Protein AF-A0A154PSN1-F1 (afdb_monomer_lite)

InterPro domains:
  IPR036397 Ribonuclease H superfamily [G3DSA:3.30.420.10] (1-71)

Secondary structure (DSSP, 8-state):
--EE--S-HHHHSHHHHHHHHHHSTT-EESTTSSSPPPTT-GGGSHIIIIIHHHHHHHHTTS---SGGGG-

Structure (mmCIF, N/CA/C/O backbone):
data_AF-A0A154PSN1-F1
#
_entry.id   AF-A0A154PSN1-F1
#
loop_
_atom_site.group_PDB
_atom_site.id
_atom_site.type_symbol
_atom_site.label_atom_id
_atom_site.label_alt_id
_atom_site.label_comp_id
_atom_site.label_asym_id
_atom_site.label_entity_id
_atom_site.label_seq_id
_atom_site.pdbx_PDB_ins_code
_atom_site.Cartn_x
_atom_site.Cartn_y
_atom_site.Cartn_z
_atom_site.occupancy
_atom_site.B_iso_or_equiv
_atom_site.auth_seq_id
_atom_site.auth_comp_id
_atom_site.auth_asym_id
_atom_site.auth_atom_id
_atom_site.pdbx_PDB_model_num
ATOM 1 N N . MET A 1 1 ? 18.325 -0.286 7.142 1.00 84.56 1 MET A N 1
ATOM 2 C CA . MET A 1 1 ? 16.856 -0.370 7.197 1.00 84.56 1 MET A CA 1
ATOM 3 C C . MET A 1 1 ? 16.363 -1.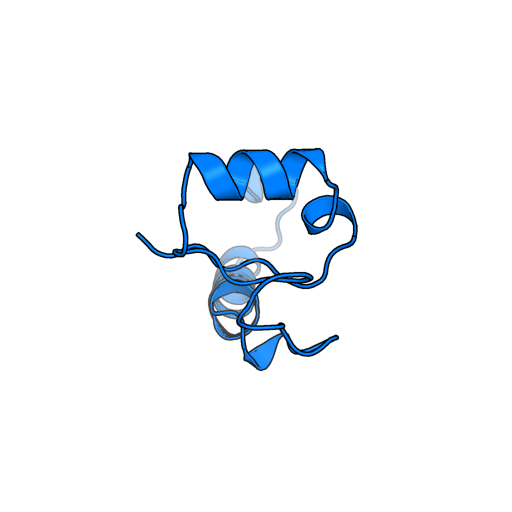054 5.931 1.00 84.56 1 MET A C 1
ATOM 5 O O . MET A 1 1 ? 16.889 -0.713 4.877 1.00 84.56 1 MET A O 1
ATOM 9 N N . TRP A 1 2 ? 15.440 -2.014 6.038 1.00 88.75 2 TRP A N 1
ATOM 10 C CA . TRP A 1 2 ? 14.737 -2.606 4.891 1.00 88.75 2 TRP A CA 1
ATOM 11 C C . TRP A 1 2 ? 13.352 -1.971 4.762 1.00 88.75 2 TRP A C 1
ATOM 13 O O . TRP A 1 2 ? 12.725 -1.692 5.782 1.00 88.75 2 TRP A O 1
ATOM 23 N N . LEU A 1 3 ? 12.879 -1.762 3.534 1.00 89.56 3 LEU A N 1
ATOM 24 C CA . LEU A 1 3 ? 11.512 -1.315 3.263 1.00 89.56 3 LEU A CA 1
ATOM 25 C C . LEU A 1 3 ? 10.750 -2.373 2.463 1.00 89.56 3 LEU A C 1
ATOM 27 O O . LEU A 1 3 ? 11.289 -2.974 1.539 1.00 89.56 3 LEU A O 1
ATOM 31 N N . GLN A 1 4 ? 9.480 -2.581 2.784 1.00 88.69 4 GLN A N 1
ATOM 32 C CA . GLN A 1 4 ? 8.631 -3.538 2.089 1.00 88.69 4 GLN A CA 1
ATOM 33 C C . GLN A 1 4 ? 7.326 -2.858 1.675 1.00 88.69 4 GLN A C 1
ATOM 35 O O . GLN A 1 4 ? 6.609 -2.334 2.525 1.00 88.69 4 GLN A O 1
ATOM 40 N N . HIS A 1 5 ? 7.025 -2.875 0.376 1.00 85.88 5 HIS A N 1
ATOM 41 C CA . HIS A 1 5 ? 5.768 -2.377 -0.180 1.00 85.88 5 HIS A CA 1
ATOM 42 C C . HIS A 1 5 ? 4.875 -3.525 -0.643 1.00 85.88 5 HIS A C 1
ATOM 44 O O . HIS A 1 5 ? 5.350 -4.569 -1.094 1.00 85.88 5 HIS A O 1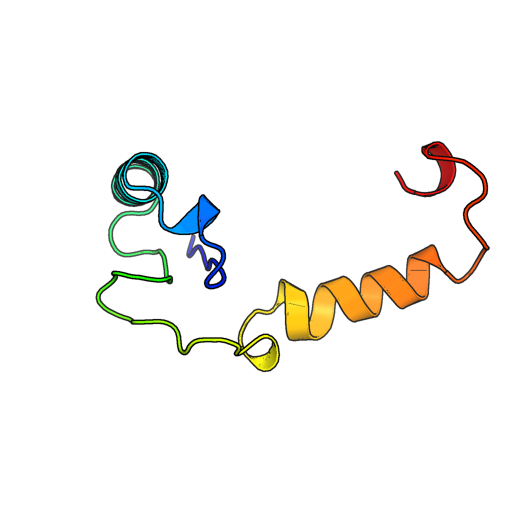
ATOM 50 N N . ASP A 1 6 ? 3.567 -3.297 -0.575 1.00 83.69 6 ASP A N 1
ATOM 51 C CA . ASP A 1 6 ? 2.588 -4.167 -1.210 1.00 83.69 6 ASP A CA 1
ATOM 52 C C . ASP A 1 6 ? 2.563 -3.975 -2.744 1.00 83.69 6 ASP A C 1
ATOM 54 O O . ASP A 1 6 ? 3.310 -3.192 -3.337 1.00 83.69 6 ASP A O 1
ATOM 58 N N . GLY A 1 7 ? 1.682 -4.718 -3.413 1.00 81.00 7 GLY A N 1
ATOM 59 C CA . GLY A 1 7 ? 1.512 -4.658 -4.864 1.00 81.00 7 GLY A CA 1
ATOM 60 C C . GLY A 1 7 ? 0.669 -3.486 -5.385 1.00 81.00 7 GLY A C 1
ATOM 61 O O . GLY A 1 7 ? 0.277 -3.540 -6.553 1.00 81.00 7 GLY A O 1
ATOM 62 N N . CYS A 1 8 ? 0.344 -2.472 -4.569 1.00 85.69 8 CYS A N 1
ATOM 63 C CA . CYS A 1 8 ? -0.513 -1.356 -4.978 1.00 85.69 8 CYS A CA 1
ATOM 64 C C . CYS A 1 8 ? 0.061 -0.624 -6.215 1.00 85.69 8 CYS A C 1
ATOM 66 O O . CYS A 1 8 ? 1.261 -0.331 -6.249 1.00 85.69 8 CYS A O 1
ATOM 68 N N . PRO A 1 9 ? -0.755 -0.281 -7.237 1.00 87.88 9 PRO A N 1
ATOM 69 C CA . PRO A 1 9 ? -0.273 0.401 -8.441 1.00 87.88 9 PRO A CA 1
ATOM 70 C C . PRO A 1 9 ? 0.504 1.695 -8.167 1.00 87.88 9 PRO A C 1
ATOM 72 O O . PRO A 1 9 ? 1.498 1.957 -8.846 1.00 87.88 9 PRO A O 1
ATOM 75 N N . ALA A 1 10 ? 0.107 2.463 -7.146 1.00 89.81 10 ALA A N 1
ATOM 76 C CA . ALA A 1 10 ? 0.801 3.688 -6.750 1.00 89.81 10 ALA A CA 1
ATOM 77 C C . ALA A 1 10 ? 2.261 3.422 -6.338 1.00 89.81 10 ALA A C 1
ATOM 79 O O . ALA A 1 10 ? 3.155 4.176 -6.716 1.00 89.81 10 ALA A O 1
ATOM 80 N N . HIS A 1 11 ? 2.528 2.305 -5.653 1.00 88.06 11 HIS A N 1
ATOM 81 C CA . HIS A 1 11 ? 3.876 1.909 -5.229 1.00 88.06 11 HIS A CA 1
ATOM 82 C C . HIS A 1 11 ? 4.742 1.388 -6.389 1.00 88.06 11 HIS A C 1
ATOM 84 O O . HIS A 1 11 ? 5.968 1.358 -6.291 1.00 88.06 11 HIS A O 1
ATOM 90 N N . TYR A 1 12 ? 4.130 1.002 -7.514 1.00 88.12 12 TYR A N 1
ATOM 91 C CA . TYR A 1 12 ? 4.849 0.522 -8.699 1.00 88.12 12 TYR A CA 1
ATOM 92 C C . TYR A 1 12 ? 5.271 1.643 -9.666 1.00 88.12 12 TYR A C 1
ATOM 94 O O . TYR A 1 12 ? 6.064 1.410 -10.591 1.00 88.12 12 TYR A O 1
ATOM 102 N N . ALA A 1 13 ? 4.774 2.867 -9.466 1.00 92.12 13 ALA A N 1
ATOM 103 C CA . ALA A 1 13 ? 5.116 4.011 -10.300 1.00 92.12 13 ALA A CA 1
ATOM 104 C C . ALA A 1 13 ? 6.642 4.184 -10.416 1.00 92.12 13 ALA A C 1
ATOM 106 O O . ALA A 1 13 ? 7.384 4.019 -9.447 1.00 92.12 13 ALA A O 1
ATOM 107 N N . ARG A 1 14 ? 7.130 4.531 -11.614 1.00 92.50 14 ARG A N 1
ATOM 108 C CA . ARG A 1 14 ? 8.573 4.659 -11.883 1.00 92.50 14 ARG A CA 1
ATOM 109 C C . ARG A 1 14 ? 9.259 5.617 -10.906 1.00 92.50 14 ARG A C 1
ATOM 111 O O . ARG A 1 14 ? 10.253 5.239 -10.305 1.00 92.50 14 ARG A O 1
ATOM 118 N N . ARG A 1 15 ? 8.665 6.796 -10.676 1.00 94.94 15 ARG A N 1
ATOM 119 C CA . ARG A 1 15 ? 9.199 7.804 -9.741 1.00 94.94 15 ARG A CA 1
ATOM 120 C C . ARG A 1 15 ? 9.376 7.254 -8.323 1.00 94.94 15 ARG A C 1
ATOM 122 O O . ARG A 1 15 ? 10.366 7.568 -7.679 1.00 94.94 15 ARG A O 1
ATOM 129 N N . VAL A 1 16 ? 8.450 6.408 -7.862 1.00 93.25 16 VAL A N 1
ATOM 130 C CA . VAL A 1 16 ? 8.555 5.748 -6.551 1.00 93.25 16 VAL A CA 1
ATOM 131 C C . VAL A 1 16 ? 9.729 4.775 -6.553 1.00 93.25 16 VAL A C 1
ATOM 133 O O . VAL A 1 16 ? 10.577 4.833 -5.672 1.00 93.25 16 VAL A O 1
ATOM 136 N N . ARG A 1 17 ? 9.843 3.920 -7.573 1.00 91.81 17 ARG A N 1
ATOM 137 C CA . ARG A 1 17 ? 10.939 2.942 -7.661 1.00 91.81 17 ARG A CA 1
ATOM 138 C C . ARG A 1 17 ? 12.319 3.592 -7.780 1.00 91.81 17 ARG A C 1
ATOM 140 O O . ARG A 1 17 ? 13.274 3.041 -7.231 1.00 91.81 17 ARG A O 1
ATOM 147 N N . ASP A 1 18 ? 12.407 4.727 -8.466 1.00 94.25 18 ASP A N 1
ATOM 148 C CA . ASP A 1 18 ? 13.626 5.529 -8.595 1.00 94.25 18 ASP A CA 1
ATOM 149 C C . ASP A 1 18 ? 14.018 6.136 -7.239 1.00 94.25 18 ASP A C 1
ATOM 151 O O . ASP A 1 18 ? 15.146 5.944 -6.795 1.00 94.25 18 ASP A O 1
ATOM 155 N N . ALA A 1 19 ? 13.071 6.731 -6.508 1.00 94.50 19 ALA A N 1
ATOM 156 C CA . ALA A 1 19 ? 13.329 7.218 -5.151 1.00 94.50 19 ALA A CA 1
ATOM 157 C C . ALA A 1 19 ? 13.747 6.085 -4.196 1.00 94.50 19 ALA A C 1
ATOM 159 O O . ALA A 1 19 ? 14.674 6.232 -3.406 1.00 94.50 19 ALA A O 1
ATOM 160 N N . LEU A 1 20 ? 13.115 4.913 -4.288 1.00 92.94 20 LEU A N 1
ATOM 161 C CA . LEU A 1 20 ? 13.465 3.767 -3.448 1.00 92.94 20 LEU A CA 1
ATOM 162 C C . LEU A 1 20 ? 14.844 3.174 -3.785 1.00 92.94 20 LEU A C 1
ATOM 164 O O . LEU A 1 20 ? 15.507 2.642 -2.899 1.00 92.94 20 LEU A O 1
ATOM 168 N N . ASN A 1 21 ? 15.289 3.251 -5.044 1.00 92.44 21 ASN A N 1
ATOM 169 C CA .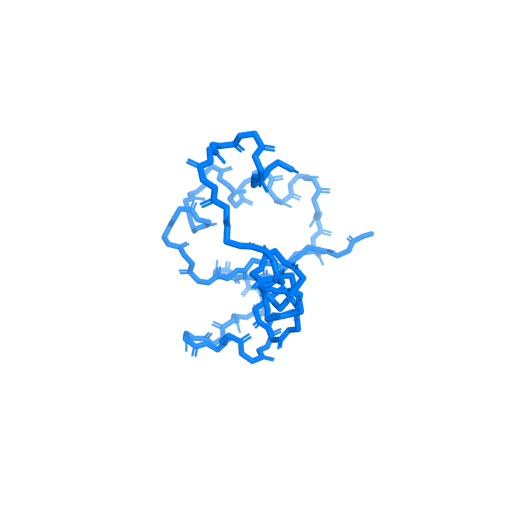 ASN A 1 21 ? 16.668 2.914 -5.422 1.00 92.44 21 ASN A CA 1
ATOM 170 C C . ASN A 1 21 ? 17.688 3.792 -4.698 1.00 92.44 21 ASN A C 1
ATOM 172 O O . ASN A 1 21 ? 18.720 3.287 -4.268 1.00 92.44 21 ASN A O 1
ATOM 176 N N . GLU A 1 22 ? 17.399 5.087 -4.611 1.00 95.44 22 GLU A N 1
ATOM 177 C CA . GLU A 1 22 ? 18.288 6.089 -4.029 1.00 95.44 22 GLU A CA 1
ATOM 178 C C . GLU A 1 22 ? 18.291 6.015 -2.499 1.00 95.44 22 GLU A C 1
ATOM 180 O O . GLU A 1 22 ? 19.348 5.940 -1.876 1.00 95.44 22 GLU A O 1
ATOM 185 N N . LEU A 1 23 ? 17.105 5.962 -1.889 1.00 95.06 23 LEU A N 1
ATOM 186 C CA . LEU A 1 23 ? 16.939 5.979 -0.435 1.00 95.06 23 LEU A CA 1
ATOM 187 C C . LEU A 1 23 ? 17.231 4.617 0.216 1.00 95.06 23 LEU A C 1
ATOM 189 O O . LEU A 1 23 ? 17.713 4.557 1.348 1.00 95.06 23 LEU A O 1
ATOM 193 N N . TYR A 1 24 ? 16.947 3.514 -0.486 1.00 92.38 24 TYR A N 1
ATOM 194 C CA . TYR A 1 24 ? 17.072 2.143 0.027 1.00 92.38 24 TYR A CA 1
ATOM 195 C C . TYR A 1 24 ? 17.786 1.217 -0.974 1.00 92.38 24 TYR A C 1
ATOM 197 O O . TYR A 1 24 ? 17.223 0.196 -1.389 1.00 92.38 24 TYR A O 1
ATOM 205 N N . PRO A 1 25 ? 19.037 1.518 -1.365 1.00 92.12 25 PRO A N 1
ATOM 206 C CA . PRO A 1 25 ? 19.749 0.756 -2.387 1.00 92.12 25 PRO A CA 1
ATOM 207 C C . PRO A 1 25 ? 19.860 -0.719 -1.992 1.00 92.12 25 PRO A C 1
ATOM 209 O O . PRO A 1 25 ? 20.398 -1.056 -0.936 1.00 92.12 25 PRO A O 1
ATOM 212 N N . ASN A 1 26 ? 19.316 -1.599 -2.841 1.00 89.38 26 ASN A N 1
ATOM 213 C CA . ASN A 1 26 ? 19.233 -3.054 -2.633 1.00 89.38 26 ASN A CA 1
ATOM 214 C C . ASN A 1 26 ? 18.575 -3.486 -1.307 1.00 89.38 26 ASN A C 1
ATOM 216 O O . ASN A 1 26 ? 18.768 -4.613 -0.859 1.00 89.38 26 ASN A O 1
ATOM 220 N N . LYS A 1 27 ? 17.806 -2.594 -0.672 1.00 91.50 27 LYS A N 1
ATOM 221 C CA . LYS A 1 27 ? 17.203 -2.788 0.655 1.00 91.50 27 LYS A CA 1
ATOM 222 C C . LYS A 1 27 ? 15.704 -2.504 0.649 1.00 91.50 27 LYS A C 1
ATOM 224 O O . LYS A 1 27 ? 15.138 -2.116 1.669 1.00 91.50 27 LYS A O 1
ATOM 229 N N . TRP A 1 28 ? 15.046 -2.696 -0.492 1.00 90.25 28 TRP A N 1
ATOM 230 C CA . TRP A 1 28 ? 13.593 -2.654 -0.549 1.00 90.25 28 TRP A CA 1
ATOM 231 C C . TRP A 1 28 ? 12.999 -3.779 -1.387 1.00 90.25 28 TRP A C 1
ATOM 233 O O . TRP A 1 28 ? 13.576 -4.211 -2.388 1.00 90.25 28 TRP A O 1
ATOM 243 N N . ILE A 1 29 ? 11.835 -4.249 -0.950 1.00 88.50 29 ILE A N 1
ATOM 244 C CA . ILE A 1 29 ? 11.110 -5.373 -1.530 1.00 88.50 29 ILE A CA 1
ATOM 245 C C . ILE A 1 29 ? 9.770 -4.870 -2.066 1.00 88.50 29 ILE A C 1
ATOM 247 O O . ILE A 1 29 ? 9.071 -4.102 -1.405 1.00 88.50 29 ILE A O 1
ATOM 251 N N . GLY A 1 30 ? 9.416 -5.290 -3.279 1.00 87.44 30 GLY A N 1
ATOM 252 C CA . GLY A 1 30 ? 8.157 -4.921 -3.912 1.00 87.44 30 GLY A CA 1
ATOM 253 C C . GLY A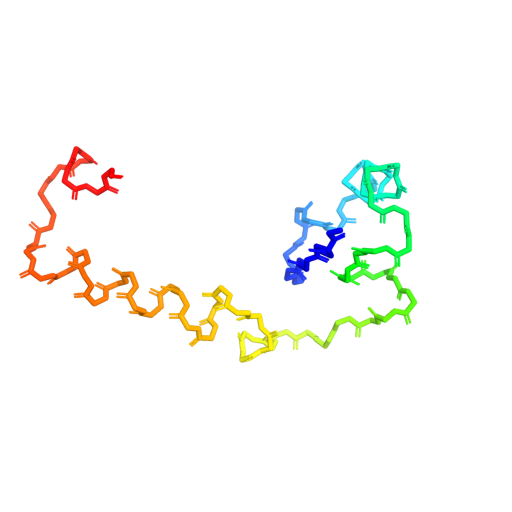 1 30 ? 8.124 -5.290 -5.392 1.00 87.44 30 GLY A C 1
ATOM 254 O O . GLY A 1 30 ? 9.008 -5.968 -5.921 1.00 87.44 30 GLY A O 1
ATOM 255 N N . ARG A 1 31 ? 7.077 -4.849 -6.089 1.00 84.94 31 ARG A N 1
ATOM 256 C CA . ARG A 1 31 ? 6.862 -5.194 -7.500 1.00 84.94 31 ARG A CA 1
ATOM 257 C C . ARG A 1 31 ? 7.966 -4.610 -8.401 1.00 84.94 31 ARG A C 1
ATOM 259 O O . ARG A 1 31 ? 8.212 -3.406 -8.401 1.00 84.94 31 ARG A O 1
ATOM 266 N N . GLY A 1 32 ? 8.587 -5.459 -9.226 1.00 79.12 32 GLY A N 1
ATOM 267 C CA . GLY A 1 32 ? 9.634 -5.060 -10.182 1.00 79.12 32 GLY A CA 1
ATOM 268 C C . GLY A 1 32 ? 11.052 -4.969 -9.605 1.00 79.12 32 GLY A C 1
ATOM 269 O O . GLY A 1 32 ? 11.860 -4.211 -10.139 1.00 79.12 32 GLY A O 1
ATOM 270 N N . ARG A 1 33 ? 11.340 -5.708 -8.525 1.00 80.25 33 ARG A N 1
ATOM 271 C CA . ARG A 1 33 ? 12.680 -5.895 -7.942 1.00 80.25 33 ARG A CA 1
ATOM 272 C C . ARG A 1 33 ? 13.161 -7.337 -8.037 1.00 80.25 33 ARG A C 1
ATOM 274 O O . ARG A 1 33 ? 12.403 -8.216 -8.430 1.00 80.25 33 ARG A O 1
ATOM 281 N N . LEU A 1 34 ? 14.426 -7.536 -7.652 1.00 69.06 34 LEU A N 1
ATOM 282 C CA . LEU A 1 34 ? 15.113 -8.829 -7.618 1.00 69.06 3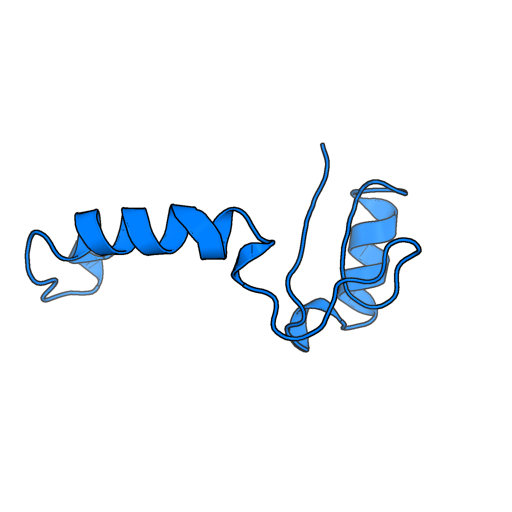4 LEU A CA 1
ATOM 283 C C . LEU A 1 34 ? 14.331 -9.876 -6.814 1.00 69.06 34 LEU A C 1
ATOM 285 O O . LEU A 1 34 ? 14.204 -11.013 -7.249 1.00 69.06 34 LEU A O 1
ATOM 289 N N . VAL A 1 35 ? 13.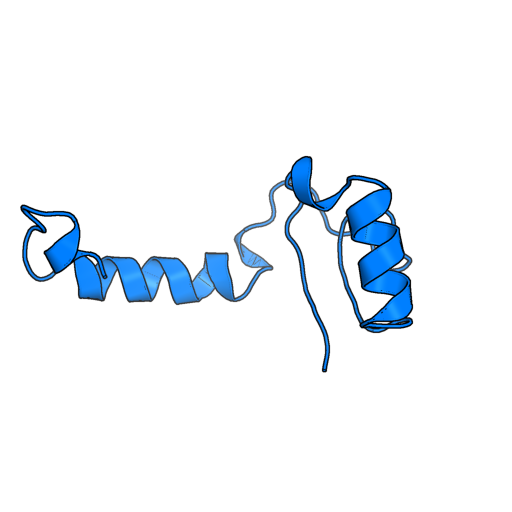757 -9.468 -5.678 1.00 70.56 35 VAL A N 1
ATOM 290 C CA . VAL A 1 35 ? 12.788 -10.272 -4.929 1.00 70.56 35 VAL A CA 1
ATOM 291 C C . VAL A 1 35 ? 11.394 -9.794 -5.319 1.00 70.56 35 VAL A C 1
ATOM 293 O O . VAL A 1 35 ? 10.908 -8.776 -4.820 1.00 70.56 35 VAL A O 1
ATOM 296 N N . SER A 1 36 ? 10.772 -10.490 -6.272 1.00 69.56 36 SER A N 1
ATOM 297 C CA . SER A 1 36 ? 9.412 -10.182 -6.706 1.00 69.56 36 SER A CA 1
ATOM 298 C C . SER A 1 36 ? 8.406 -10.588 -5.634 1.00 69.56 36 SER A C 1
ATOM 300 O O . SER A 1 36 ? 8.389 -11.740 -5.205 1.00 69.56 36 SER A O 1
ATOM 302 N N . TRP A 1 37 ? 7.536 -9.660 -5.246 1.00 75.12 37 TRP A N 1
ATOM 303 C CA . TRP A 1 37 ? 6.455 -9.952 -4.310 1.00 75.12 37 TRP A CA 1
ATOM 304 C C . TRP A 1 37 ? 5.300 -10.695 -4.997 1.00 75.12 37 TRP A C 1
ATOM 306 O O . TRP A 1 37 ? 4.867 -10.244 -6.068 1.00 75.12 37 TRP A O 1
ATOM 316 N N . PRO A 1 38 ? 4.767 -11.782 -4.411 1.00 77.50 38 PRO A N 1
ATOM 317 C CA . PRO A 1 38 ? 3.589 -12.443 -4.951 1.00 77.50 38 PRO A CA 1
ATOM 318 C C . PRO A 1 38 ? 2.365 -11.508 -4.905 1.00 77.50 38 PRO A C 1
ATOM 320 O O . PRO A 1 38 ? 2.167 -10.758 -3.941 1.00 77.50 38 PRO A O 1
ATOM 323 N N . PRO A 1 39 ? 1.536 -11.488 -5.963 1.00 74.75 39 PRO A N 1
ATOM 324 C CA . PRO A 1 39 ? 0.329 -10.676 -5.973 1.00 74.75 39 PRO A CA 1
ATOM 325 C C . PRO A 1 39 ? -0.671 -11.185 -4.926 1.00 74.75 39 PRO A C 1
ATOM 327 O O . PRO A 1 39 ? -0.888 -12.385 -4.808 1.00 74.75 39 PRO A O 1
ATOM 330 N N . ARG A 1 40 ? -1.350 -10.254 -4.238 1.00 76.25 40 ARG A N 1
ATOM 331 C CA . ARG A 1 40 ? -2.431 -10.538 -3.270 1.00 76.25 40 ARG A CA 1
ATOM 332 C C . ARG A 1 40 ? -2.005 -11.386 -2.059 1.00 76.25 40 ARG A C 1
ATOM 334 O O . ARG A 1 40 ? -2.792 -12.202 -1.594 1.00 76.25 40 ARG A O 1
ATOM 341 N N . SER A 1 41 ? -0.814 -11.139 -1.516 1.00 82.44 41 SER A N 1
ATOM 342 C CA . SER A 1 41 ? -0.319 -11.812 -0.304 1.00 82.44 41 SER A CA 1
ATOM 343 C C . SER A 1 41 ? -0.288 -10.863 0.907 1.00 82.44 41 SER A C 1
ATOM 345 O O . SER A 1 41 ? 0.785 -10.397 1.297 1.00 82.44 41 SER A O 1
ATOM 347 N N . PRO A 1 42 ? -1.445 -10.485 1.488 1.00 77.75 42 PRO A N 1
ATOM 348 C CA . PRO A 1 42 ? -1.494 -9.625 2.674 1.00 77.75 42 PRO A CA 1
ATOM 349 C C . PRO A 1 42 ? -0.886 -10.293 3.918 1.00 77.75 42 PRO A C 1
ATOM 351 O O . PRO A 1 42 ? -0.375 -9.612 4.795 1.00 77.75 42 PRO A O 1
ATOM 354 N N . ASP A 1 43 ? -0.874 -11.619 3.959 1.00 82.06 43 ASP A N 1
ATOM 355 C CA . ASP A 1 43 ? -0.226 -12.462 4.964 1.00 82.06 43 ASP A CA 1
ATOM 356 C C . ASP A 1 43 ? 1.292 -12.252 5.060 1.00 82.06 43 ASP A C 1
ATOM 358 O O . ASP A 1 43 ? 1.901 -12.510 6.093 1.00 82.06 43 ASP A O 1
ATOM 362 N N . THR A 1 44 ? 1.908 -11.738 3.998 1.00 79.50 44 THR A N 1
ATOM 363 C CA . THR A 1 44 ? 3.366 -11.583 3.921 1.00 79.50 44 THR A CA 1
ATOM 364 C C . THR A 1 44 ? 3.856 -10.181 4.297 1.00 79.50 44 THR A C 1
ATOM 366 O O . THR A 1 44 ? 5.065 -9.969 4.418 1.00 79.50 44 THR A O 1
ATOM 369 N N . THR A 1 45 ? 2.962 -9.200 4.497 1.00 84.62 45 THR A N 1
ATOM 370 C CA . THR A 1 45 ? 3.349 -7.860 4.972 1.00 84.62 45 THR A CA 1
ATOM 371 C C . THR A 1 45 ? 3.053 -7.723 6.465 1.00 84.62 45 THR A C 1
ATOM 373 O O . THR A 1 45 ? 1.908 -7.918 6.866 1.00 84.62 45 THR A O 1
ATOM 376 N N . PRO A 1 46 ? 4.028 -7.344 7.319 1.00 85.94 46 PRO A N 1
ATOM 377 C CA . PRO A 1 46 ? 3.779 -7.184 8.758 1.00 85.94 46 PRO A CA 1
ATOM 378 C C . PRO A 1 46 ? 2.637 -6.205 9.060 1.00 85.94 46 PRO A C 1
ATOM 380 O O . PRO A 1 46 ? 1.884 -6.387 10.019 1.00 85.94 46 PRO A O 1
ATOM 383 N N . LEU A 1 47 ? 2.483 -5.189 8.201 1.00 89.62 47 LEU A N 1
ATOM 384 C CA . LEU A 1 47 ? 1.400 -4.220 8.294 1.00 89.62 47 LEU A CA 1
ATOM 385 C C . LEU A 1 47 ? 0.021 -4.867 8.097 1.00 89.62 47 LEU A C 1
ATOM 387 O O . LEU A 1 47 ? -0.859 -4.663 8.927 1.00 89.62 47 LEU A O 1
ATOM 391 N N . ASN A 1 48 ? -0.172 -5.667 7.043 1.00 88.62 48 ASN A N 1
ATOM 392 C CA . ASN A 1 48 ? -1.477 -6.277 6.764 1.00 88.62 48 ASN A CA 1
ATOM 393 C C . ASN A 1 48 ? -1.730 -7.535 7.601 1.00 88.62 48 ASN A C 1
ATOM 395 O O . ASN A 1 48 ? -2.866 -7.756 8.006 1.00 88.62 48 ASN A O 1
ATOM 399 N N . PHE A 1 49 ? -0.696 -8.332 7.878 1.00 88.50 49 PHE A N 1
ATOM 400 C CA . PHE A 1 49 ? -0.815 -9.553 8.672 1.00 88.50 49 PHE A CA 1
ATOM 401 C C . PHE A 1 49 ? -1.145 -9.264 10.139 1.00 88.50 49 PHE A C 1
ATOM 403 O O . PHE A 1 49 ? -1.999 -9.929 10.719 1.00 88.50 49 PHE A O 1
ATOM 410 N N . PHE A 1 50 ? -0.476 -8.277 10.741 1.00 90.19 50 PHE A N 1
ATOM 411 C CA . PHE A 1 50 ? -0.583 -8.019 12.175 1.00 90.19 50 PHE A CA 1
ATOM 412 C C . PHE A 1 50 ? -1.092 -6.613 12.482 1.00 90.19 50 PHE A C 1
ATOM 414 O O . PHE A 1 50 ? -2.146 -6.461 13.100 1.00 90.19 50 PHE A O 1
ATOM 421 N N . PHE A 1 51 ? -0.358 -5.583 12.054 1.00 92.62 51 PHE A N 1
ATOM 422 C CA . PHE A 1 51 ? -0.550 -4.223 12.562 1.00 92.62 51 PHE A CA 1
ATOM 423 C C . PHE A 1 51 ? -1.964 -3.689 12.333 1.00 92.62 51 PHE A C 1
ATOM 425 O O . PHE A 1 51 ? -2.593 -3.240 13.284 1.00 92.62 51 PHE A O 1
ATOM 432 N N . TRP A 1 52 ? -2.497 -3.771 11.111 1.00 91.56 52 TRP A N 1
ATOM 433 C CA . TRP A 1 52 ? -3.828 -3.236 10.817 1.00 91.56 52 TRP A CA 1
ATOM 434 C C . TRP A 1 52 ? -4.942 -3.994 11.542 1.00 91.56 52 TRP A C 1
ATOM 436 O O . TRP A 1 52 ? -5.924 -3.376 11.946 1.00 91.56 52 TRP A O 1
ATOM 446 N N . GLY A 1 53 ? -4.789 -5.304 11.757 1.00 93.12 53 GLY A N 1
ATOM 447 C CA . GLY A 1 53 ? -5.732 -6.093 12.553 1.00 93.12 53 GLY A CA 1
ATOM 448 C C . GLY A 1 53 ? -5.707 -5.697 14.030 1.00 93.12 53 GLY A C 1
ATOM 449 O O . GLY A 1 53 ? -6.754 -5.445 14.624 1.00 93.12 53 GLY A O 1
ATOM 450 N N . ALA A 1 54 ? -4.509 -5.568 14.603 1.00 93.56 54 ALA A N 1
ATOM 451 C CA . ALA A 1 54 ? -4.328 -5.120 15.980 1.00 93.56 54 ALA A CA 1
ATOM 452 C C . ALA A 1 54 ? -4.836 -3.684 16.183 1.00 93.56 54 ALA A C 1
ATOM 454 O O . ALA A 1 54 ? -5.605 -3.427 17.105 1.00 93.56 54 ALA A O 1
ATOM 455 N N . LEU A 1 55 ? -4.474 -2.766 15.283 1.00 92.62 55 LEU A N 1
ATOM 456 C CA . LEU A 1 55 ? -4.903 -1.372 15.329 1.00 92.62 55 LEU A CA 1
ATOM 457 C C . LEU A 1 55 ? -6.421 -1.256 15.223 1.00 92.62 55 LEU A C 1
ATOM 459 O O . LEU A 1 55 ? -7.025 -0.500 15.975 1.00 92.62 55 LEU A O 1
ATOM 463 N N . LYS A 1 56 ? -7.047 -2.034 14.333 1.00 90.75 56 LYS A N 1
ATOM 464 C CA . LYS A 1 56 ? -8.505 -2.094 14.230 1.00 90.75 56 LYS A CA 1
ATOM 465 C C . LYS A 1 56 ? -9.126 -2.490 15.571 1.00 90.75 56 LYS A C 1
ATOM 467 O O . LYS A 1 56 ? -10.042 -1.820 16.030 1.00 90.75 56 LYS A O 1
ATOM 472 N N . ASN A 1 57 ? -8.611 -3.528 16.225 1.00 92.31 57 ASN A N 1
ATOM 473 C CA . ASN A 1 57 ? -9.139 -3.953 17.521 1.00 92.31 57 ASN A CA 1
ATOM 474 C C . ASN A 1 57 ? -9.017 -2.869 18.596 1.00 92.31 57 ASN A C 1
ATOM 476 O O . ASN A 1 57 ? -9.894 -2.797 19.446 1.00 92.31 57 ASN A O 1
ATOM 480 N N . THR A 1 58 ? -7.977 -2.033 18.548 1.00 91.06 58 THR A N 1
ATOM 481 C CA . THR A 1 58 ? -7.803 -0.895 19.463 1.00 91.06 58 THR A CA 1
ATOM 482 C C . THR A 1 58 ? -8.738 0.267 19.126 1.00 91.06 58 THR A C 1
ATOM 484 O O . THR A 1 58 ? -9.437 0.761 20.002 1.00 91.06 58 THR A O 1
ATOM 487 N N . VAL A 1 59 ? -8.788 0.693 17.860 1.00 89.50 59 VAL A N 1
ATOM 488 C CA . VAL A 1 59 ? -9.581 1.858 17.425 1.00 89.50 59 VAL A CA 1
ATOM 489 C C . VAL A 1 59 ? -11.077 1.619 17.604 1.00 89.50 59 VAL A C 1
ATOM 491 O O . VAL A 1 59 ? -11.792 2.541 17.963 1.00 89.50 59 VAL A O 1
ATOM 494 N N . TYR A 1 60 ? -11.555 0.393 17.382 1.00 89.94 60 TYR A N 1
ATOM 495 C CA . TYR A 1 60 ? -12.975 0.056 17.512 1.00 89.94 60 TYR A CA 1
ATOM 496 C C . TYR A 1 60 ? -13.373 -0.424 18.919 1.00 89.94 60 TYR A C 1
ATOM 498 O O . TYR A 1 60 ? -14.473 -0.955 19.076 1.00 89.94 60 TYR A O 1
ATOM 506 N N . GLN A 1 61 ? -12.522 -0.252 19.943 1.00 90.88 61 GLN A N 1
ATOM 507 C CA . GLN A 1 61 ? -12.958 -0.436 21.340 1.00 90.88 61 GLN A CA 1
ATOM 508 C C . GLN A 1 61 ? -14.053 0.566 21.711 1.00 90.88 61 GLN A C 1
ATOM 510 O O . GLN A 1 61 ? -15.009 0.217 22.399 1.00 90.88 61 GLN A O 1
ATOM 515 N N . GLU A 1 62 ? -13.938 1.786 21.192 1.00 89.38 62 GLU A N 1
ATOM 516 C CA . GLU A 1 62 ? -14.966 2.816 21.236 1.00 89.38 62 GLU A CA 1
ATOM 517 C C . GLU A 1 62 ? -15.329 3.181 19.799 1.00 89.38 62 GLU A C 1
ATOM 519 O O . GLU A 1 62 ? -14.458 3.255 18.937 1.00 89.38 62 GLU A O 1
ATOM 524 N N . VAL A 1 63 ? -16.614 3.376 19.499 1.00 89.81 63 VAL A N 1
ATOM 525 C CA . VAL A 1 63 ? -17.026 3.728 18.134 1.00 89.81 63 VAL A CA 1
ATOM 526 C C . VAL A 1 63 ? -16.531 5.144 17.828 1.00 89.81 63 VAL A C 1
ATOM 528 O O . VAL A 1 63 ? -16.999 6.085 18.473 1.00 89.81 63 VAL A O 1
ATOM 531 N N . PRO A 1 64 ? -15.635 5.339 16.841 1.00 88.88 64 PRO A N 1
ATOM 532 C CA . PRO A 1 64 ? -15.182 6.675 16.492 1.00 88.88 64 PRO A CA 1
ATOM 533 C C . PRO A 1 64 ? -16.351 7.463 15.900 1.00 88.88 64 PRO A C 1
ATOM 535 O O . PRO A 1 64 ? -17.018 6.993 14.977 1.00 88.88 64 PRO A O 1
ATOM 538 N N . THR A 1 65 ? -16.603 8.664 16.420 1.00 92.31 65 THR A N 1
ATOM 539 C CA . THR A 1 65 ? -17.708 9.523 15.950 1.00 92.31 65 THR A CA 1
ATOM 540 C C . THR A 1 65 ? -17.225 10.716 15.138 1.00 92.31 65 THR A C 1
ATOM 542 O O . THR A 1 65 ? -17.974 11.259 14.327 1.00 92.31 65 THR A O 1
ATOM 545 N N . THR A 1 66 ? -15.957 11.093 15.303 1.00 92.38 66 THR A N 1
ATOM 546 C CA . THR A 1 66 ? -15.310 12.175 14.561 1.00 92.38 66 THR A CA 1
ATOM 547 C C . THR A 1 66 ? -13.933 11.746 14.046 1.00 92.38 66 THR A C 1
ATOM 549 O O . THR A 1 66 ? -13.347 10.787 14.558 1.00 92.38 66 THR A O 1
ATOM 552 N N . PRO A 1 67 ? -13.366 12.453 13.049 1.00 88.62 67 PRO A N 1
ATOM 553 C CA . PRO A 1 67 ? -11.988 12.233 12.616 1.00 88.62 67 PRO A CA 1
ATOM 554 C C . PRO A 1 67 ? -10.971 12.369 13.753 1.00 88.62 67 PRO A C 1
ATOM 556 O O . PRO A 1 67 ? -9.960 11.678 13.750 1.00 88.62 67 PRO A O 1
ATOM 559 N N . GLU A 1 68 ? -11.238 13.226 14.740 1.00 87.94 68 GLU A N 1
ATOM 560 C CA . GLU A 1 68 ? -10.401 13.401 15.930 1.00 87.94 68 GLU A CA 1
ATOM 561 C C . GLU A 1 68 ? -10.313 12.126 16.771 1.00 87.94 68 GLU A C 1
ATOM 563 O O . GLU A 1 68 ? -9.273 11.885 17.370 1.00 87.94 68 GLU A O 1
ATOM 568 N N . ASN A 1 69 ? -11.355 11.288 16.779 1.00 84.38 69 ASN A N 1
ATOM 569 C CA . ASN A 1 69 ? -11.339 9.997 17.471 1.00 84.38 69 ASN A CA 1
ATOM 570 C C . ASN A 1 69 ? -10.534 8.916 16.724 1.00 84.38 69 ASN A C 1
ATOM 572 O O . ASN A 1 69 ? -10.318 7.842 17.272 1.00 84.38 69 ASN A O 1
ATOM 576 N N . MET A 1 70 ? -10.130 9.170 15.473 1.00 83.56 70 MET A N 1
ATOM 577 C CA . MET A 1 70 ? -9.375 8.231 14.628 1.00 83.56 70 MET A CA 1
ATOM 578 C C . MET A 1 70 ? -7.911 8.647 14.406 1.00 83.56 70 MET A C 1
ATOM 580 O O . MET A 1 70 ? -7.217 7.996 13.622 1.00 83.56 70 MET A O 1
ATOM 584 N N . LYS A 1 71 ? -7.467 9.749 15.023 1.00 77.06 71 LYS A N 1
ATOM 585 C CA . LYS A 1 71 ? -6.082 10.243 14.959 1.00 77.06 71 LYS A CA 1
ATOM 586 C C . LYS A 1 71 ? -5.201 9.497 15.953 1.00 77.06 71 LYS A C 1
ATOM 588 O O . LYS A 1 71 ? -4.061 9.174 15.555 1.00 77.06 71 LYS A O 1
#

pLDDT: mean 87.2, std 6.32, range [69.06, 95.44]

Organism: Dufourea novaeangliae (NCBI:txid178035)

Radius of gyration: 15.53 Å; chains: 1; bounding box: 38×26×33 Å

Foldseek 3Di:
DAEEDAADPVCVDPVNVVVCCVVQPVRYEDPPDPHYDDHPPLCPDCCSVPVVVVVVVVLVVPPDPDVVSVD

Sequence (71 aa):
MWLQHDGCPAHYARRVRDALNELYPNKWIGRGRLVSWPPRSPDTTPLNFFFWGALKNTVYQEVPTTPENMK